Protein AF-A0A7S3I2M7-F1 (afdb_monomer_lite)

Radius of gyration: 16.41 Å; chains: 1; bounding box: 52×27×40 Å

Structure (mmCIF, N/CA/C/O backbone):
data_AF-A0A7S3I2M7-F1
#
_entry.id   AF-A0A7S3I2M7-F1
#
loop_
_atom_site.group_PDB
_atom_site.id
_atom_site.type_symbol
_atom_site.label_atom_id
_atom_site.label_alt_id
_atom_site.label_comp_id
_atom_site.label_asym_id
_atom_site.label_entity_id
_atom_site.label_seq_id
_atom_site.pdbx_PDB_ins_code
_atom_site.Cartn_x
_atom_site.Cartn_y
_atom_site.Cartn_z
_atom_site.occupancy
_atom_site.B_iso_or_equiv
_atom_site.auth_seq_id
_atom_site.auth_comp_id
_atom_site.auth_asym_id
_atom_site.auth_atom_id
_atom_site.pdbx_PDB_model_num
ATOM 1 N N . MET A 1 1 ? -5.477 -9.437 8.696 1.00 75.75 1 MET A N 1
ATOM 2 C CA . MET A 1 1 ? -5.834 -8.172 8.025 1.00 75.75 1 MET A CA 1
ATOM 3 C C . MET A 1 1 ? -7.155 -8.356 7.299 1.00 75.75 1 MET A C 1
ATOM 5 O O . MET A 1 1 ? -7.286 -9.321 6.555 1.00 75.75 1 MET A O 1
ATOM 9 N N . VAL A 1 2 ? -8.122 -7.467 7.523 1.00 84.06 2 VAL A N 1
ATOM 10 C CA . VAL A 1 2 ? -9.328 -7.372 6.684 1.00 84.06 2 VAL A CA 1
ATOM 11 C C . VAL A 1 2 ? -9.195 -6.134 5.816 1.00 84.06 2 VAL A C 1
ATOM 13 O O . VAL A 1 2 ? -8.858 -5.071 6.332 1.00 84.06 2 VAL A O 1
ATOM 16 N N . SER A 1 3 ? -9.442 -6.280 4.517 1.00 83.31 3 SER A N 1
ATOM 17 C CA . SER A 1 3 ? -9.372 -5.173 3.576 1.00 83.31 3 SER A CA 1
ATOM 18 C C . SER A 1 3 ? -10.439 -5.297 2.499 1.00 83.31 3 SER A C 1
ATOM 20 O O . SER A 1 3 ? -10.776 -6.403 2.078 1.00 83.31 3 SER A O 1
ATOM 22 N N . SER A 1 4 ? -11.032 -4.172 2.107 1.00 81.50 4 SER A N 1
ATOM 23 C CA . SER A 1 4 ? -12.134 -4.138 1.149 1.00 81.50 4 SER A CA 1
ATOM 24 C C . SER A 1 4 ? -12.241 -2.773 0.486 1.00 81.50 4 SER A C 1
ATOM 26 O O . SER A 1 4 ? -12.053 -1.747 1.135 1.00 81.50 4 SER A O 1
ATOM 28 N N . PHE A 1 5 ? -12.606 -2.786 -0.796 1.00 76.75 5 PHE A N 1
ATOM 29 C CA . PHE A 1 5 ? -12.989 -1.600 -1.568 1.00 76.75 5 PHE A CA 1
ATOM 30 C C . PHE A 1 5 ? -14.460 -1.205 -1.361 1.00 76.75 5 PHE A C 1
ATOM 32 O O . PHE A 1 5 ? -14.929 -0.238 -1.949 1.00 76.75 5 PHE A O 1
ATOM 39 N N . VAL A 1 6 ? -15.226 -1.985 -0.589 1.00 79.38 6 VAL A N 1
ATOM 40 C CA . VAL A 1 6 ? -16.650 -1.742 -0.334 1.00 79.38 6 VAL A CA 1
ATOM 41 C C . VAL A 1 6 ? -16.801 -1.140 1.067 1.00 79.38 6 VAL A C 1
ATOM 43 O O . VAL A 1 6 ? -16.663 -1.887 2.042 1.00 79.38 6 VAL A O 1
ATOM 46 N N . PRO A 1 7 ? -17.155 0.155 1.204 1.00 77.62 7 PRO A N 1
ATOM 47 C CA . PRO A 1 7 ? -17.216 0.831 2.504 1.00 77.62 7 PRO A CA 1
ATOM 48 C C . PRO A 1 7 ? -18.104 0.114 3.523 1.00 77.62 7 PRO A C 1
ATOM 50 O O . PRO A 1 7 ? -17.686 -0.144 4.643 1.00 77.62 7 PRO A O 1
ATOM 53 N N . ARG A 1 8 ? -19.278 -0.374 3.099 1.00 82.00 8 ARG A N 1
ATOM 54 C CA . ARG A 1 8 ? -20.205 -1.105 3.984 1.00 82.00 8 ARG A CA 1
ATOM 55 C C . ARG A 1 8 ? -19.601 -2.365 4.612 1.00 82.00 8 ARG A C 1
ATOM 57 O O . ARG A 1 8 ? -20.037 -2.769 5.691 1.00 82.00 8 ARG A O 1
ATOM 64 N N . ILE A 1 9 ? -18.642 -3.009 3.939 1.00 84.06 9 ILE A N 1
ATOM 65 C CA . ILE A 1 9 ? -17.913 -4.152 4.503 1.00 84.06 9 ILE A CA 1
ATOM 66 C C . ILE A 1 9 ? -16.979 -3.654 5.606 1.00 84.06 9 ILE A C 1
ATOM 68 O O . ILE A 1 9 ? -17.003 -4.223 6.693 1.00 84.06 9 ILE A O 1
ATOM 72 N N . ILE A 1 10 ? -16.225 -2.577 5.361 1.00 84.31 10 ILE A N 1
ATOM 73 C CA . ILE A 1 10 ? -15.357 -1.950 6.368 1.00 84.31 10 ILE A CA 1
ATOM 74 C C . ILE A 1 10 ? -16.176 -1.501 7.583 1.00 84.31 10 ILE A C 1
ATOM 76 O O . ILE A 1 10 ? -15.862 -1.919 8.693 1.00 84.31 10 ILE A O 1
ATOM 80 N N . ASP A 1 11 ? -17.296 -0.803 7.387 1.00 83.69 11 ASP A N 1
ATOM 81 C CA . ASP A 1 11 ? -18.175 -0.374 8.484 1.00 83.69 11 ASP A CA 1
ATOM 82 C C . ASP A 1 11 ? -18.681 -1.556 9.316 1.00 83.69 11 ASP A C 1
ATOM 84 O O . ASP A 1 11 ? -18.773 -1.495 10.541 1.00 83.69 11 ASP A O 1
ATOM 88 N N . SER A 1 12 ? -19.045 -2.655 8.649 1.00 86.75 12 SER A N 1
ATOM 89 C CA . SER A 1 12 ? -19.542 -3.854 9.326 1.00 86.75 12 SER A CA 1
ATOM 90 C C . SER A 1 12 ? -18.436 -4.548 10.114 1.00 86.75 12 SER A C 1
ATOM 92 O O . SER A 1 12 ? -18.686 -5.052 11.207 1.00 86.75 12 SER A O 1
ATOM 94 N N . VAL A 1 13 ? -17.209 -4.537 9.591 1.00 87.12 13 VAL A N 1
ATOM 95 C CA . VAL A 1 13 ? -16.023 -5.058 10.274 1.00 87.12 13 VAL A CA 1
ATOM 96 C C . VAL A 1 13 ? -15.683 -4.192 11.484 1.00 87.12 13 VAL A C 1
ATOM 98 O O . VAL A 1 13 ? -15.461 -4.762 12.552 1.00 87.12 13 VAL A O 1
ATOM 101 N N . ILE A 1 14 ? -15.704 -2.861 11.355 1.00 85.69 14 ILE A N 1
ATOM 102 C CA . ILE A 1 14 ? -15.502 -1.916 12.464 1.00 85.69 14 ILE A CA 1
ATOM 103 C C . ILE A 1 14 ? -16.550 -2.175 13.545 1.00 85.69 14 ILE A C 1
ATOM 105 O O . ILE A 1 14 ? -16.181 -2.532 14.659 1.00 85.69 14 ILE A O 1
ATOM 109 N N . ARG A 1 15 ? -17.848 -2.133 13.204 1.00 85.75 15 ARG A N 1
ATOM 110 C CA . ARG A 1 15 ? -18.944 -2.396 14.156 1.00 85.75 15 ARG A CA 1
ATOM 111 C C . ARG A 1 15 ? -18.787 -3.733 14.869 1.00 85.75 15 ARG A C 1
ATOM 113 O O . ARG A 1 15 ? -18.913 -3.786 16.086 1.00 85.75 15 ARG A O 1
ATOM 120 N N . ALA A 1 16 ? -18.487 -4.805 14.139 1.00 83.19 16 ALA A N 1
ATOM 121 C CA . ALA A 1 16 ? -18.278 -6.125 14.734 1.00 83.19 16 ALA A CA 1
ATOM 122 C C . ALA A 1 16 ? -17.035 -6.196 15.640 1.00 83.19 16 ALA A C 1
ATOM 124 O O . ALA A 1 16 ? -16.945 -7.093 16.471 1.00 83.19 16 ALA A O 1
ATOM 125 N N . SER A 1 17 ? -16.073 -5.287 15.464 1.00 81.38 17 SER A N 1
ATOM 126 C CA . SER A 1 17 ? -14.838 -5.228 16.256 1.00 81.38 17 SER A CA 1
ATOM 127 C C . SER A 1 17 ? -14.951 -4.292 17.465 1.00 81.38 17 SER A C 1
ATOM 129 O O . SER A 1 17 ? -14.142 -4.411 18.379 1.00 81.38 17 SER A O 1
ATOM 131 N N . THR A 1 18 ? -15.938 -3.389 17.481 1.00 77.44 18 THR A N 1
ATOM 132 C CA . THR A 1 18 ? -16.144 -2.384 18.540 1.00 77.44 18 THR A CA 1
ATOM 133 C C . THR A 1 18 ? -17.418 -2.598 19.364 1.00 77.44 18 THR A C 1
ATOM 135 O O . THR A 1 18 ? -17.526 -2.060 20.463 1.00 77.44 18 THR A O 1
ATOM 138 N N . SER A 1 19 ? -18.386 -3.386 18.880 1.00 72.06 19 SER A N 1
ATOM 139 C CA . SER A 1 19 ? -19.658 -3.625 19.580 1.00 72.06 19 SER A CA 1
ATOM 140 C C . SER A 1 19 ? -19.559 -4.786 20.577 1.00 72.06 19 SER A 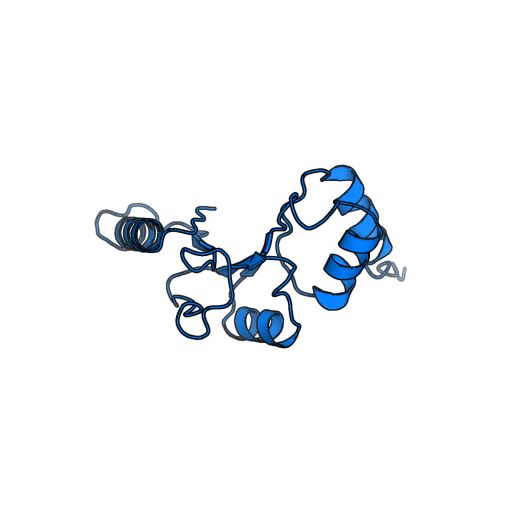C 1
ATOM 142 O O . SER A 1 19 ? -19.002 -5.830 20.235 1.00 72.06 19 SER A O 1
ATOM 144 N N . PRO A 1 20 ? -20.158 -4.693 21.777 1.00 68.06 20 PRO A N 1
ATOM 145 C CA . PRO A 1 20 ? -20.301 -5.842 22.671 1.00 68.06 20 PRO A CA 1
ATOM 146 C C . PRO A 1 20 ? -21.049 -7.002 21.974 1.00 68.06 20 PRO A C 1
ATOM 148 O O . PRO A 1 20 ? -22.000 -6.740 21.238 1.00 68.06 20 PRO A O 1
ATOM 151 N N . PRO A 1 21 ? -20.674 -8.278 22.189 1.00 64.00 21 PRO A N 1
ATOM 152 C CA . PRO A 1 21 ? -19.688 -8.777 23.134 1.00 64.00 21 PRO A CA 1
ATOM 153 C C . PRO A 1 21 ? -18.340 -9.020 22.443 1.00 64.00 21 PRO A C 1
ATOM 155 O O . PRO A 1 21 ? -17.809 -10.116 22.581 1.00 64.00 21 PRO A O 1
ATOM 158 N N . ALA A 1 22 ? -17.814 -8.074 21.648 1.00 62.22 22 ALA A N 1
ATOM 159 C CA . ALA A 1 22 ? -16.528 -8.240 20.966 1.00 62.22 22 ALA A CA 1
ATOM 160 C C . ALA A 1 22 ? -15.459 -8.717 21.960 1.00 62.22 22 ALA A C 1
ATOM 162 O O . ALA A 1 22 ? -14.920 -7.949 22.752 1.00 62.22 22 ALA A O 1
ATOM 163 N N . THR A 1 23 ? -15.181 -10.020 21.938 1.00 62.97 23 THR A N 1
ATOM 164 C CA . THR A 1 23 ? -14.280 -10.676 22.890 1.00 62.97 23 THR A CA 1
ATOM 165 C C . THR A 1 23 ? -12.825 -10.352 22.581 1.00 62.97 23 THR A C 1
ATOM 167 O O . THR A 1 23 ? -11.952 -10.574 23.417 1.00 62.97 23 THR A O 1
ATOM 170 N N . LYS A 1 24 ? -12.563 -9.817 21.382 1.00 67.75 24 LYS A N 1
ATOM 171 C CA . LYS A 1 24 ? -11.273 -9.299 20.952 1.00 67.75 24 LYS A CA 1
ATOM 172 C C . LYS A 1 24 ? -11.466 -8.308 19.790 1.00 67.75 24 LYS A C 1
ATOM 174 O O . LYS A 1 24 ? -11.937 -8.731 18.728 1.00 67.75 24 LYS A O 1
ATOM 179 N N . PRO A 1 25 ? -11.116 -7.020 19.952 1.00 68.69 25 PRO A N 1
ATOM 180 C CA . PRO A 1 25 ? -11.014 -6.092 18.830 1.00 68.69 25 PRO A CA 1
ATOM 181 C C . PRO A 1 25 ? -10.051 -6.650 17.777 1.00 68.69 25 PRO A C 1
ATOM 183 O O . PRO A 1 25 ? -9.086 -7.338 18.109 1.00 68.69 25 PRO A O 1
ATOM 186 N N . ARG A 1 26 ? -10.316 -6.399 16.493 1.00 74.38 26 ARG A N 1
ATOM 187 C CA . ARG A 1 26 ? -9.396 -6.825 15.432 1.00 74.38 26 ARG A CA 1
ATOM 188 C C . ARG A 1 26 ? -8.178 -5.911 15.408 1.00 74.38 26 ARG A C 1
ATOM 190 O O . ARG A 1 26 ? -8.331 -4.700 15.344 1.00 74.38 26 ARG A O 1
ATOM 197 N N . ASP A 1 27 ? -7.000 -6.522 15.344 1.00 73.06 27 ASP A N 1
ATOM 198 C CA . ASP A 1 27 ? -5.725 -5.800 15.394 1.00 73.06 27 ASP A CA 1
ATOM 199 C C . ASP A 1 27 ? -5.413 -5.024 14.093 1.00 73.06 27 ASP A C 1
ATOM 201 O O . ASP A 1 27 ? -4.683 -4.042 14.125 1.00 73.06 27 ASP A O 1
ATOM 205 N N . PHE A 1 28 ? -5.964 -5.444 12.941 1.00 81.88 28 PHE A N 1
ATOM 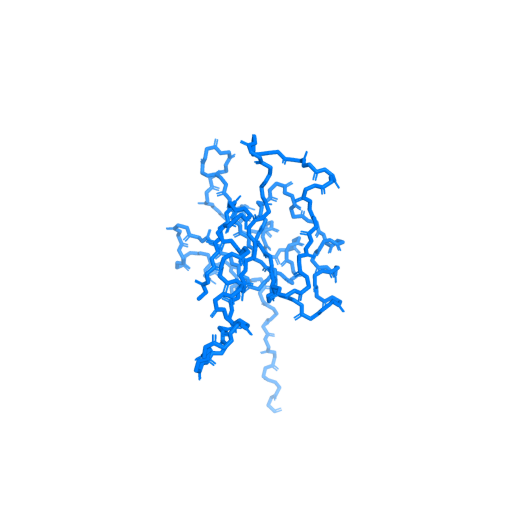206 C CA . PHE A 1 28 ? -5.659 -4.843 11.631 1.00 81.88 28 PHE A CA 1
ATOM 207 C C . PHE A 1 28 ? -6.878 -4.764 10.702 1.00 81.88 28 PHE A C 1
ATOM 209 O O . PHE A 1 28 ? -7.241 -5.754 10.041 1.00 81.88 28 PHE A O 1
ATOM 216 N N . ILE A 1 29 ? -7.465 -3.570 10.606 1.00 85.25 29 ILE A N 1
ATOM 217 C CA . ILE A 1 29 ? -8.503 -3.208 9.631 1.00 85.25 29 ILE A CA 1
ATOM 218 C C . ILE A 1 29 ? -7.881 -2.210 8.653 1.00 85.25 29 ILE A C 1
ATOM 220 O O . ILE A 1 29 ? -7.555 -1.098 9.048 1.00 85.25 29 ILE A O 1
ATOM 224 N N . ILE A 1 30 ? -7.708 -2.606 7.391 1.00 83.69 30 ILE A N 1
ATOM 225 C CA . ILE A 1 30 ? -7.073 -1.774 6.363 1.00 83.69 30 ILE A CA 1
ATOM 226 C C . ILE A 1 30 ? -8.109 -1.404 5.304 1.00 83.69 30 ILE A C 1
ATOM 228 O O . ILE A 1 30 ? -8.580 -2.264 4.556 1.00 83.69 30 ILE A O 1
ATOM 232 N N . GLN A 1 31 ? -8.470 -0.130 5.212 1.00 84.25 31 GLN A N 1
ATOM 233 C CA . GLN A 1 31 ? -9.436 0.353 4.224 1.00 84.25 31 GLN A CA 1
ATOM 234 C C . GLN A 1 31 ? -8.796 0.404 2.835 1.00 84.25 31 GLN A C 1
ATOM 236 O O . GLN A 1 31 ? -7.768 1.049 2.654 1.00 84.25 31 GLN A O 1
ATOM 241 N N . SER A 1 32 ? -9.399 -0.225 1.824 1.00 83.31 32 SER A N 1
ATOM 242 C CA . SER A 1 32 ? -8.917 -0.043 0.453 1.00 83.31 32 SER A CA 1
ATOM 243 C C . SER A 1 32 ? -9.622 1.123 -0.214 1.00 83.31 32 SER A C 1
ATOM 245 O O . SER A 1 32 ? -10.837 1.098 -0.409 1.00 83.31 32 SER A O 1
ATOM 247 N N . LEU A 1 33 ? -8.851 2.126 -0.617 1.00 73.69 33 LEU A N 1
ATOM 248 C CA . LEU A 1 33 ? -9.371 3.336 -1.234 1.00 73.69 33 LEU A CA 1
ATOM 249 C C . LEU A 1 33 ? -9.534 3.110 -2.749 1.00 73.69 33 LEU A C 1
ATOM 251 O O . LEU A 1 33 ? -8.569 3.130 -3.516 1.00 73.69 33 LEU A O 1
ATOM 255 N N . ARG A 1 34 ? -10.777 2.863 -3.179 1.00 67.00 34 ARG A N 1
ATOM 256 C CA . ARG A 1 34 ? -11.252 2.960 -4.571 1.00 67.00 34 ARG A CA 1
ATOM 257 C C . ARG A 1 34 ? -12.577 3.708 -4.571 1.00 67.00 34 ARG A C 1
ATOM 259 O O . ARG A 1 34 ? -13.441 3.369 -3.771 1.00 67.00 34 ARG A O 1
ATOM 266 N N . ASN A 1 35 ? -12.800 4.572 -5.558 1.00 52.38 35 ASN A N 1
ATOM 267 C CA . ASN A 1 35 ? -14.172 4.887 -5.951 1.00 52.38 35 ASN A CA 1
ATOM 268 C C . ASN A 1 35 ? -14.761 3.717 -6.775 1.00 52.38 35 ASN A C 1
ATOM 270 O O . ASN A 1 35 ? -14.027 2.869 -7.300 1.00 52.38 35 ASN A O 1
ATOM 274 N N . ARG A 1 36 ? -16.091 3.658 -6.942 1.00 46.09 36 ARG A N 1
ATOM 275 C CA . ARG A 1 36 ? -16.788 2.583 -7.697 1.00 46.09 36 ARG A CA 1
ATOM 276 C C . ARG A 1 36 ? -16.331 2.411 -9.158 1.00 46.09 36 ARG A C 1
ATOM 278 O O . ARG A 1 36 ? -16.688 1.418 -9.783 1.00 46.09 36 ARG A O 1
ATOM 285 N N . MET A 1 37 ? -15.558 3.356 -9.687 1.00 48.16 37 MET A N 1
ATOM 286 C CA . MET A 1 37 ? -15.081 3.417 -11.071 1.00 48.16 37 MET A CA 1
ATOM 287 C C . MET A 1 37 ? -13.569 3.144 -11.195 1.00 48.16 37 MET A C 1
ATOM 289 O O . MET A 1 37 ? -13.032 3.171 -12.299 1.00 48.16 37 MET A O 1
ATOM 293 N N . GLY A 1 38 ? -12.864 2.877 -10.087 1.00 52.78 38 GLY A N 1
ATOM 294 C CA . GLY A 1 38 ? -11.417 2.635 -10.086 1.00 52.78 38 GLY A CA 1
ATOM 295 C C . GLY A 1 38 ? -10.555 3.877 -10.355 1.00 52.78 38 GLY A C 1
ATOM 296 O O . GLY A 1 38 ? -9.456 3.734 -10.886 1.00 52.78 38 GLY A O 1
ATOM 297 N N . LEU A 1 39 ? -11.045 5.074 -10.014 1.00 51.56 39 LEU A N 1
ATOM 298 C CA . LEU A 1 39 ? -10.389 6.371 -10.228 1.00 51.56 39 LEU A C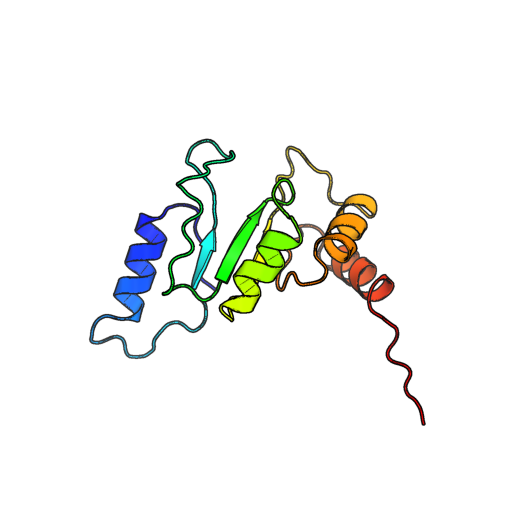A 1
ATOM 299 C C . LEU A 1 39 ? -10.201 7.178 -8.922 1.00 51.56 39 LEU A C 1
ATOM 301 O O . LEU A 1 39 ? -10.849 6.901 -7.913 1.00 51.56 39 LEU A O 1
ATOM 305 N N . PRO A 1 40 ? -9.378 8.245 -8.971 1.00 48.34 40 PRO A N 1
ATOM 306 C CA . PRO A 1 40 ? -9.559 9.536 -8.356 1.00 48.34 40 PRO A CA 1
ATOM 307 C C . PRO A 1 40 ? -10.914 9.968 -7.814 1.00 48.34 40 PRO A C 1
ATOM 309 O O . PRO A 1 40 ? -11.608 10.593 -8.606 1.00 48.34 40 PRO A O 1
ATOM 312 N N . ASP A 1 41 ? -11.341 9.739 -6.578 1.00 53.00 41 ASP A N 1
ATOM 313 C CA . ASP A 1 41 ? -12.416 10.592 -6.050 1.00 53.00 41 ASP A CA 1
ATOM 314 C C . ASP A 1 41 ? -11.896 11.394 -4.876 1.00 53.00 41 ASP A C 1
ATOM 316 O O . ASP A 1 41 ? -11.697 10.871 -3.789 1.00 53.00 41 ASP A O 1
ATOM 320 N N . THR A 1 42 ? -11.659 12.679 -5.120 1.00 53.25 42 THR A N 1
ATOM 321 C CA . THR A 1 42 ? -11.132 13.630 -4.140 1.00 53.25 42 THR A CA 1
ATOM 322 C C . THR A 1 42 ? -11.960 13.709 -2.854 1.00 53.25 42 THR A C 1
ATOM 324 O O . THR A 1 42 ? -11.426 14.161 -1.846 1.00 53.25 42 THR A O 1
ATOM 327 N N . LEU A 1 43 ? -13.221 13.256 -2.868 1.00 50.53 43 LEU A N 1
ATOM 328 C CA . LEU A 1 43 ? -14.112 13.197 -1.705 1.00 50.53 43 LEU A CA 1
ATOM 329 C C . LEU A 1 43 ? -14.200 11.793 -1.067 1.00 50.53 43 LEU A C 1
ATOM 331 O O . LEU A 1 43 ? -14.555 11.689 0.103 1.00 50.53 43 LEU A O 1
ATOM 335 N N . ASP A 1 44 ? -13.829 10.731 -1.791 1.00 54.88 44 ASP A N 1
ATOM 336 C CA . ASP A 1 44 ? -13.952 9.309 -1.392 1.00 54.88 44 ASP A CA 1
ATOM 337 C C . ASP A 1 44 ? -12.633 8.745 -0.798 1.00 54.88 44 ASP A C 1
ATOM 339 O O . ASP A 1 44 ? -12.471 7.540 -0.610 1.00 54.88 44 ASP A O 1
ATOM 343 N N . TYR A 1 45 ? -11.668 9.624 -0.483 1.00 60.00 45 TYR A N 1
ATOM 344 C CA . TYR A 1 45 ? -10.392 9.303 0.185 1.00 60.00 45 TYR A CA 1
ATOM 345 C C . TYR A 1 45 ? -10.403 9.597 1.693 1.00 60.00 45 TYR A C 1
ATOM 347 O O . TYR A 1 45 ? -9.340 9.761 2.299 1.00 60.00 45 TYR A O 1
ATOM 355 N N . ALA A 1 46 ? -11.583 9.696 2.308 1.00 66.19 46 ALA A N 1
ATOM 356 C CA . ALA A 1 46 ? -11.678 9.784 3.758 1.00 66.19 46 ALA A CA 1
ATOM 357 C C . ALA A 1 46 ? -11.107 8.498 4.371 1.00 66.19 46 ALA A C 1
ATOM 359 O O . ALA A 1 46 ? -11.636 7.401 4.169 1.00 66.19 46 ALA A O 1
ATOM 360 N N . ILE A 1 47 ? -9.991 8.655 5.077 1.00 71.75 47 ILE A N 1
ATOM 361 C CA . ILE A 1 47 ? -9.418 7.608 5.910 1.00 71.75 47 ILE A CA 1
ATOM 362 C C . ILE A 1 47 ? -10.252 7.594 7.179 1.00 71.75 47 ILE A C 1
ATOM 364 O O . ILE A 1 47 ? -10.376 8.625 7.835 1.00 71.75 47 ILE A O 1
ATOM 368 N N . LEU A 1 48 ? -10.865 6.456 7.474 1.00 73.38 48 LEU A N 1
ATOM 369 C CA . LEU A 1 48 ? -11.630 6.298 8.704 1.00 73.38 48 LEU A CA 1
ATOM 370 C C . LEU A 1 48 ? -10.656 6.168 9.880 1.00 73.38 48 LEU A C 1
ATOM 372 O O . LEU A 1 48 ? -9.766 5.314 9.840 1.00 73.38 48 LEU A O 1
ATOM 376 N N . ASP A 1 49 ? -10.836 6.981 10.920 1.00 76.31 49 ASP A N 1
ATOM 377 C CA . ASP A 1 49 ? -9.965 6.998 12.105 1.00 76.31 49 ASP A CA 1
ATOM 378 C C . ASP A 1 49 ? -9.969 5.649 12.847 1.00 76.31 49 ASP A C 1
ATOM 380 O O . ASP A 1 49 ? -9.006 5.286 13.518 1.00 76.31 49 ASP A O 1
ATOM 384 N N . GLU A 1 50 ? -11.037 4.861 12.701 1.00 79.38 50 GLU A N 1
ATOM 385 C CA . GLU A 1 50 ? -11.178 3.529 13.294 1.00 79.38 50 GLU A CA 1
ATOM 386 C C . GLU A 1 50 ? -10.453 2.426 12.504 1.00 79.38 50 GLU A C 1
ATOM 388 O O . GLU A 1 50 ? -10.521 1.246 12.869 1.00 79.38 50 GLU A O 1
ATOM 393 N N . THR A 1 51 ? -9.786 2.777 11.401 1.00 82.19 51 THR A N 1
ATOM 394 C CA . THR A 1 51 ? -8.974 1.845 10.613 1.00 82.19 51 THR A CA 1
ATOM 395 C C . THR A 1 51 ? -7.508 1.955 11.000 1.00 82.19 51 THR A C 1
ATOM 397 O O . THR A 1 51 ? -6.994 3.018 11.324 1.00 82.19 51 THR A O 1
ATOM 400 N N . THR A 1 52 ? -6.802 0.832 10.949 1.00 88.38 52 THR A N 1
ATOM 401 C CA . THR A 1 52 ? -5.372 0.761 11.273 1.00 88.38 52 THR A CA 1
ATOM 402 C C . THR A 1 52 ? -4.506 1.294 10.125 1.00 88.38 52 THR A C 1
ATOM 404 O O . THR A 1 52 ? -3.298 1.442 10.269 1.00 88.38 52 THR A O 1
ATOM 407 N N . GLY A 1 53 ? -5.083 1.533 8.949 1.00 89.12 53 GLY A N 1
ATOM 408 C CA . GLY A 1 53 ? -4.338 1.947 7.772 1.00 89.12 53 GLY A CA 1
ATOM 409 C C . GLY A 1 53 ? -5.146 1.834 6.491 1.00 89.12 53 GLY A C 1
ATOM 410 O O . GLY A 1 53 ? -6.330 1.481 6.495 1.00 89.12 53 GLY A O 1
ATOM 411 N N . VAL A 1 54 ? -4.481 2.102 5.372 1.00 88.56 54 VAL A N 1
ATOM 412 C CA . VAL A 1 54 ? -5.115 2.166 4.056 1.00 88.56 54 VAL A CA 1
ATOM 413 C C . VAL A 1 54 ? -4.330 1.432 2.988 1.00 88.56 54 VAL A C 1
ATOM 415 O O . VAL A 1 54 ? -3.114 1.320 3.048 1.00 88.56 54 VAL A O 1
ATOM 418 N N . ASN A 1 55 ? -5.052 0.971 1.977 1.00 88.75 55 ASN A N 1
ATOM 419 C CA . ASN A 1 55 ? -4.526 0.387 0.758 1.00 88.75 55 ASN A CA 1
ATOM 420 C C . ASN A 1 55 ? -4.856 1.304 -0.426 1.00 88.75 55 ASN A C 1
ATOM 422 O O . ASN A 1 55 ? -6.026 1.635 -0.634 1.00 88.75 55 ASN A O 1
ATOM 426 N N . ILE A 1 56 ? -3.861 1.665 -1.237 1.00 85.50 56 ILE A N 1
ATOM 427 C CA . ILE A 1 56 ? -4.040 2.473 -2.459 1.00 85.50 56 ILE A CA 1
ATOM 428 C C . ILE A 1 56 ? -3.454 1.772 -3.688 1.00 85.50 56 ILE A C 1
ATOM 430 O O . ILE A 1 56 ? -2.703 0.812 -3.559 1.00 85.50 56 ILE A O 1
ATOM 434 N N . PHE A 1 57 ? -3.782 2.245 -4.892 1.00 86.19 57 PHE A N 1
ATOM 435 C CA . PHE A 1 57 ? -3.111 1.788 -6.115 1.00 86.19 57 PHE A CA 1
ATOM 436 C C . PHE A 1 57 ? -1.798 2.536 -6.356 1.00 86.19 57 PHE A C 1
ATOM 438 O O . PHE A 1 57 ? -1.700 3.723 -6.051 1.00 86.19 57 PHE A O 1
ATOM 445 N N . LEU A 1 58 ? -0.841 1.861 -6.998 1.00 86.88 58 LEU A N 1
ATOM 446 C CA . LEU A 1 58 ? 0.459 2.397 -7.413 1.00 86.88 58 LEU A CA 1
ATOM 447 C C . LEU A 1 58 ? 0.356 3.725 -8.170 1.00 86.88 58 LEU A C 1
ATOM 449 O O . LEU A 1 58 ? 1.175 4.615 -7.960 1.00 86.88 58 LEU A O 1
ATOM 453 N N . ASP A 1 59 ? -0.662 3.879 -9.017 1.00 84.75 59 ASP A N 1
ATOM 454 C CA . ASP A 1 59 ? -0.920 5.113 -9.775 1.00 84.75 59 ASP A CA 1
ATOM 455 C C . ASP A 1 59 ? -1.145 6.339 -8.879 1.00 84.75 59 ASP A C 1
ATOM 457 O O . ASP A 1 59 ? -1.022 7.473 -9.332 1.00 84.75 59 ASP A O 1
ATOM 461 N N . TYR A 1 60 ? -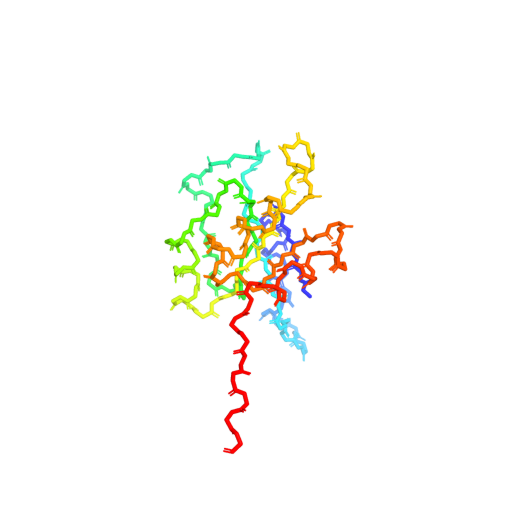1.502 6.111 -7.617 1.00 81.12 60 TYR A N 1
ATOM 462 C CA . TYR A 1 60 ? -1.899 7.141 -6.666 1.00 81.12 60 TYR A CA 1
ATOM 463 C C . TYR A 1 60 ? -0.936 7.283 -5.494 1.00 81.12 60 TYR A C 1
ATOM 465 O O . TYR A 1 60 ? -1.246 7.998 -4.536 1.00 81.12 60 TYR A O 1
ATOM 473 N N . LEU A 1 61 ? 0.193 6.580 -5.555 1.00 84.31 61 LEU A N 1
ATOM 474 C CA . LEU A 1 61 ? 1.253 6.692 -4.576 1.00 84.31 61 LEU A CA 1
ATOM 475 C C . LEU A 1 61 ? 1.947 8.045 -4.735 1.00 84.31 61 LEU A C 1
ATOM 477 O O . LEU A 1 61 ? 2.512 8.345 -5.786 1.00 84.31 61 LEU A O 1
ATOM 481 N N . THR A 1 62 ? 1.908 8.841 -3.674 1.00 84.44 62 THR A N 1
ATOM 482 C CA . THR A 1 62 ? 2.680 10.075 -3.536 1.00 84.44 62 THR A CA 1
ATOM 483 C C . THR A 1 62 ? 3.281 10.121 -2.138 1.00 84.44 62 THR A C 1
ATOM 485 O O . THR A 1 62 ? 2.686 9.594 -1.196 1.00 84.44 62 THR A O 1
ATOM 488 N N . GLU A 1 63 ? 4.430 10.776 -1.996 1.00 84.69 63 GLU A N 1
ATOM 489 C CA . GLU A 1 63 ? 5.102 10.954 -0.704 1.00 84.69 63 GLU A CA 1
ATOM 490 C C . GLU A 1 63 ? 4.182 11.637 0.320 1.00 84.69 63 GLU A C 1
ATOM 492 O O . GLU A 1 63 ? 3.986 11.118 1.412 1.00 84.69 63 GLU A O 1
ATOM 497 N N . GLU A 1 64 ? 3.494 12.716 -0.078 1.00 84.25 64 GLU A N 1
ATOM 498 C CA . GLU A 1 64 ? 2.523 13.439 0.762 1.00 84.25 64 GLU A CA 1
ATOM 499 C C . GLU A 1 64 ? 1.482 12.506 1.406 1.00 84.25 64 GLU A C 1
ATOM 501 O O . GLU A 1 64 ? 1.126 12.652 2.577 1.00 84.25 64 GLU A O 1
ATOM 506 N N . ARG A 1 65 ? 0.992 11.517 0.650 1.00 82.50 65 ARG A N 1
ATOM 507 C CA . ARG A 1 65 ? -0.009 10.564 1.144 1.00 82.50 65 ARG A CA 1
ATOM 508 C C . ARG A 1 65 ? 0.586 9.566 2.120 1.00 82.50 65 ARG A C 1
ATOM 510 O O . ARG A 1 65 ? -0.068 9.256 3.112 1.00 82.50 65 ARG A O 1
ATOM 517 N N . VAL A 1 66 ? 1.795 9.078 1.844 1.00 86.88 66 VAL A N 1
ATOM 518 C CA . VAL A 1 66 ? 2.537 8.212 2.770 1.00 86.88 66 VAL A CA 1
ATOM 519 C C . VAL A 1 66 ? 2.734 8.951 4.094 1.00 86.88 66 VAL A C 1
ATOM 521 O O . VAL A 1 66 ? 2.299 8.466 5.137 1.00 86.88 66 VAL A O 1
ATOM 524 N N . THR A 1 67 ? 3.247 10.184 4.041 1.00 86.69 67 THR A N 1
ATOM 525 C CA . THR A 1 67 ? 3.458 11.029 5.222 1.00 86.69 67 THR A CA 1
ATOM 526 C C . THR A 1 67 ? 2.169 11.271 6.004 1.00 86.69 67 THR A C 1
ATOM 528 O O . THR A 1 67 ? 2.173 11.141 7.225 1.00 86.69 67 THR A O 1
ATOM 531 N N . LYS A 1 68 ? 1.052 11.583 5.331 1.00 84.50 68 LYS A N 1
ATOM 532 C CA . LYS A 1 68 ? -0.241 11.831 5.992 1.00 84.50 68 LYS A CA 1
ATOM 533 C C . LYS A 1 68 ? -0.781 10.604 6.735 1.00 84.50 68 LYS A C 1
ATOM 535 O O . LYS A 1 68 ? -1.364 10.742 7.806 1.00 84.50 68 LYS A O 1
ATOM 540 N N . VAL A 1 69 ? -0.636 9.408 6.167 1.00 86.44 69 VAL A N 1
ATOM 541 C CA . VAL A 1 69 ? -1.088 8.170 6.826 1.00 86.44 69 VAL A CA 1
ATOM 542 C C . VAL A 1 69 ? -0.233 7.883 8.055 1.00 86.44 69 VAL A C 1
ATOM 544 O O . VAL A 1 69 ? -0.761 7.609 9.134 1.00 86.44 69 VAL A O 1
ATOM 547 N N . HIS A 1 70 ? 1.082 8.028 7.914 1.00 89.38 70 HIS A N 1
ATOM 548 C CA . HIS A 1 70 ? 2.034 7.809 8.997 1.00 89.38 70 HIS A CA 1
ATOM 549 C C . HIS A 1 70 ? 1.941 8.845 10.115 1.00 89.38 70 HIS A C 1
ATOM 551 O O . HIS A 1 70 ? 2.097 8.480 11.278 1.00 89.38 70 HIS A O 1
ATOM 557 N N . SER A 1 71 ? 1.628 10.113 9.816 1.00 87.50 71 SER A N 1
ATOM 558 C CA . SER A 1 71 ? 1.445 11.144 10.852 1.00 87.50 71 SER A CA 1
ATOM 559 C C . SER A 1 71 ? 0.296 10.824 11.810 1.00 87.50 71 SER A C 1
ATOM 561 O O . SER A 1 71 ? 0.290 11.307 12.939 1.00 87.50 71 SER A O 1
ATOM 563 N N . ASN A 1 72 ? -0.648 9.987 11.374 1.00 84.31 72 ASN A N 1
ATOM 564 C CA . ASN A 1 72 ? -1.766 9.500 12.178 1.00 84.31 72 ASN A CA 1
ATOM 565 C C . ASN A 1 72 ? -1.494 8.114 12.798 1.00 84.31 72 ASN A C 1
ATOM 567 O O . ASN A 1 72 ? -2.399 7.512 13.370 1.00 84.31 72 ASN A O 1
ATOM 571 N N . GLY A 1 73 ? -0.271 7.584 12.675 1.00 87.38 73 GLY A N 1
ATOM 572 C CA . GLY A 1 73 ? 0.106 6.256 13.169 1.00 87.38 73 GLY A CA 1
ATOM 573 C C . GLY A 1 73 ? -0.494 5.088 12.378 1.00 87.38 73 GLY A C 1
ATOM 574 O O . GLY A 1 73 ? -0.474 3.959 12.864 1.00 87.38 73 GLY A O 1
ATOM 575 N N . GLY A 1 74 ? -1.048 5.346 11.190 1.00 89.38 74 GLY A N 1
ATOM 576 C CA . GLY A 1 74 ? -1.627 4.317 10.331 1.00 89.38 74 GLY A CA 1
ATOM 577 C C . GLY A 1 74 ? -0.589 3.638 9.440 1.00 89.38 74 GLY A C 1
ATOM 578 O O . GLY A 1 74 ? 0.491 4.174 9.208 1.00 89.38 74 GLY A O 1
ATOM 579 N N . TYR A 1 75 ? -0.949 2.480 8.887 1.00 91.06 75 TYR A N 1
ATOM 580 C CA . TYR A 1 75 ? -0.136 1.766 7.898 1.00 91.06 75 TYR A CA 1
ATOM 581 C C . TYR A 1 75 ? -0.555 2.086 6.456 1.00 91.06 75 TYR A C 1
ATOM 583 O O . TYR A 1 75 ? -1.745 2.211 6.154 1.00 91.06 75 TYR A O 1
ATOM 591 N N . MET A 1 76 ? 0.411 2.144 5.541 1.00 89.88 76 MET A N 1
ATOM 592 C CA . MET A 1 76 ? 0.206 2.340 4.106 1.00 89.88 76 MET A CA 1
ATOM 593 C C . MET A 1 76 ? 0.506 1.056 3.329 1.00 89.88 76 MET A C 1
ATOM 595 O O . MET A 1 76 ? 1.642 0.591 3.266 1.00 89.88 76 MET A O 1
ATOM 599 N N . GLY A 1 77 ? -0.506 0.503 2.672 1.00 91.31 77 GLY A N 1
ATOM 600 C CA . GLY A 1 77 ? -0.369 -0.615 1.753 1.00 91.31 77 GLY A CA 1
ATOM 601 C C . GLY A 1 77 ? -0.596 -0.223 0.294 1.00 91.31 77 GLY A C 1
ATOM 602 O O . GLY A 1 77 ? -1.305 0.735 -0.030 1.00 91.31 77 GLY A O 1
ATOM 603 N N . LEU A 1 78 ? 0.009 -0.994 -0.606 1.00 90.06 78 LEU A N 1
ATOM 604 C CA . LEU A 1 78 ? 0.064 -0.672 -2.024 1.00 90.06 78 LEU A CA 1
ATOM 605 C C . LEU A 1 78 ? -0.339 -1.851 -2.910 1.00 90.06 78 LEU A C 1
ATOM 607 O O . LEU A 1 78 ? 0.303 -2.900 -2.908 1.00 90.06 78 LEU A O 1
ATOM 611 N N . TRP A 1 79 ? -1.374 -1.634 -3.714 1.00 88.88 79 TRP A N 1
ATOM 612 C CA . TRP A 1 79 ? -1.822 -2.511 -4.789 1.00 88.88 79 TRP A CA 1
ATOM 613 C C . TRP A 1 79 ? -1.351 -2.000 -6.141 1.00 88.88 79 TRP A C 1
ATOM 615 O O . TRP A 1 79 ? -1.122 -0.808 -6.338 1.00 88.88 79 TRP A O 1
ATOM 625 N N . TYR A 1 80 ? -1.332 -2.884 -7.126 1.00 87.88 80 TYR A N 1
ATOM 626 C CA . TYR A 1 80 ? -1.218 -2.494 -8.520 1.00 87.88 80 TYR A CA 1
ATOM 627 C C . TYR A 1 80 ? -2.301 -3.183 -9.346 1.00 87.88 80 TYR A C 1
ATOM 629 O O . TYR A 1 80 ? -2.887 -4.184 -8.940 1.00 87.88 80 TYR A O 1
ATOM 637 N N . ALA A 1 81 ? -2.635 -2.595 -10.491 1.00 86.31 81 ALA A N 1
ATOM 638 C CA . ALA A 1 81 ? -3.550 -3.212 -11.438 1.00 86.31 81 ALA A CA 1
ATOM 639 C C . ALA A 1 81 ? -2.723 -3.892 -12.530 1.00 86.31 81 ALA A C 1
ATOM 641 O O . ALA A 1 81 ? -2.108 -3.194 -13.336 1.00 86.31 81 ALA A O 1
ATOM 642 N N . ALA A 1 82 ? -2.750 -5.226 -12.591 1.00 86.38 82 ALA A N 1
ATOM 643 C CA . ALA A 1 82 ? -2.042 -6.003 -13.616 1.00 86.38 82 ALA A CA 1
ATOM 644 C C . ALA A 1 82 ? -2.460 -5.641 -15.056 1.00 86.38 82 ALA A C 1
ATOM 646 O O . ALA A 1 82 ? -1.713 -5.840 -16.004 1.00 86.38 82 ALA A O 1
ATOM 647 N N . SER A 1 83 ? -3.646 -5.048 -15.237 1.00 86.12 83 SER A N 1
ATOM 648 C CA . SER A 1 83 ? -4.097 -4.520 -16.531 1.00 86.12 83 SER A CA 1
ATOM 649 C C . SER A 1 83 ? -3.387 -3.230 -16.967 1.00 86.12 83 SER A C 1
ATOM 651 O O . SER A 1 83 ? -3.576 -2.795 -18.098 1.00 86.12 83 SER A O 1
ATOM 653 N N . LYS A 1 84 ? -2.658 -2.563 -16.065 1.00 84.62 84 LYS A N 1
ATOM 654 C CA . LYS A 1 84 ? -1.967 -1.286 -16.315 1.00 84.62 84 LYS A CA 1
ATOM 655 C C . LYS A 1 84 ? -0.460 -1.368 -16.111 1.00 84.62 84 LYS A C 1
ATOM 657 O O . LYS A 1 84 ? 0.270 -0.613 -16.741 1.00 84.62 84 LYS A O 1
ATOM 662 N N . HIS A 1 85 ? -0.016 -2.248 -15.221 1.00 88.75 85 HIS A N 1
ATOM 663 C CA . HIS A 1 85 ? 1.386 -2.401 -14.859 1.00 88.75 85 HIS A CA 1
ATOM 664 C C . HIS A 1 85 ? 1.808 -3.843 -15.050 1.00 88.75 85 HIS A C 1
ATOM 666 O O . HIS A 1 85 ? 1.050 -4.764 -14.751 1.00 88.75 85 HIS A O 1
ATOM 672 N N . THR A 1 86 ? 3.041 -4.015 -15.508 1.00 93.50 86 THR A N 1
ATOM 673 C CA . THR A 1 86 ? 3.733 -5.296 -15.434 1.00 93.50 86 THR A CA 1
ATOM 674 C C . THR A 1 86 ? 4.573 -5.282 -14.172 1.00 93.50 86 THR A C 1
ATOM 676 O O . THR A 1 86 ? 5.316 -4.333 -13.941 1.00 93.50 86 THR A O 1
ATOM 679 N N . GLU A 1 87 ? 4.448 -6.316 -13.346 1.00 93.31 87 GLU A N 1
ATOM 680 C CA . GLU A 1 87 ? 5.306 -6.442 -12.178 1.00 93.31 87 GLU A CA 1
ATOM 681 C C . GLU A 1 87 ? 6.716 -6.875 -12.600 1.00 93.31 87 GLU A C 1
ATOM 683 O O . GLU A 1 87 ? 6.964 -8.034 -12.967 1.00 93.31 87 GLU A O 1
ATOM 688 N N . ASP A 1 88 ? 7.624 -5.906 -12.579 1.00 93.44 88 ASP A N 1
ATOM 689 C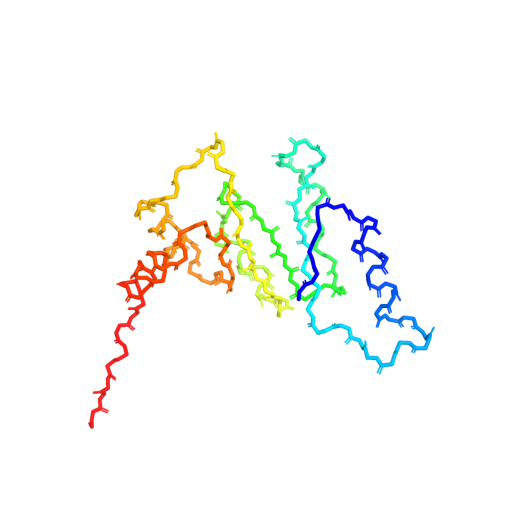 CA . ASP A 1 88 ? 9.016 -6.023 -12.984 1.00 93.44 88 ASP A CA 1
ATOM 690 C C . ASP A 1 88 ? 9.939 -5.138 -12.124 1.00 93.44 88 ASP A C 1
ATOM 692 O O . ASP A 1 88 ? 9.515 -4.461 -11.183 1.00 93.44 88 ASP A O 1
ATOM 696 N N . ALA A 1 89 ? 11.231 -5.139 -12.462 1.00 89.62 89 ALA A N 1
ATOM 697 C CA . ALA A 1 89 ? 12.242 -4.378 -11.739 1.00 89.62 89 ALA A CA 1
ATOM 698 C C . ALA A 1 89 ? 11.983 -2.864 -11.729 1.00 89.62 89 ALA A C 1
ATOM 700 O O . ALA A 1 89 ? 12.252 -2.222 -10.717 1.00 89.62 89 ALA A O 1
ATOM 701 N N . ALA A 1 90 ? 11.445 -2.295 -12.812 1.00 89.12 90 ALA A N 1
ATOM 702 C CA . ALA A 1 90 ? 11.179 -0.861 -12.894 1.00 89.12 90 ALA A CA 1
ATOM 703 C C . ALA A 1 90 ? 10.002 -0.464 -11.995 1.00 89.12 90 ALA A C 1
ATOM 705 O O . ALA A 1 90 ? 10.033 0.580 -11.337 1.00 89.12 90 ALA A O 1
ATOM 706 N N . MET A 1 91 ? 8.978 -1.316 -11.919 1.00 91.00 91 MET A N 1
ATOM 707 C CA . MET A 1 91 ? 7.880 -1.130 -10.981 1.00 91.00 91 MET A CA 1
ATOM 708 C C . MET A 1 91 ? 8.371 -1.188 -9.529 1.00 91.00 91 MET A C 1
ATOM 710 O O . MET A 1 91 ? 8.035 -0.300 -8.745 1.00 91.00 91 MET A O 1
ATOM 714 N N . TRP A 1 92 ? 9.179 -2.186 -9.164 1.00 91.00 92 TRP A N 1
ATOM 715 C CA . TRP A 1 92 ? 9.707 -2.296 -7.799 1.00 91.00 92 TRP A CA 1
ATOM 716 C C . TRP A 1 92 ? 10.626 -1.136 -7.421 1.00 91.00 92 TRP A C 1
ATOM 718 O O . TRP A 1 92 ? 10.536 -0.653 -6.297 1.00 91.00 92 TRP A O 1
ATOM 728 N N . GLU A 1 93 ? 11.447 -0.639 -8.349 1.00 85.25 93 GLU A N 1
ATOM 729 C CA . GLU A 1 93 ? 12.240 0.580 -8.141 1.00 85.25 93 GLU A CA 1
ATOM 730 C C . GLU A 1 93 ? 11.330 1.742 -7.726 1.00 85.25 93 GLU A C 1
ATOM 732 O O . GLU A 1 93 ? 11.550 2.384 -6.702 1.00 85.25 93 GLU A O 1
ATOM 737 N N . LYS A 1 94 ? 10.232 1.968 -8.460 1.00 83.00 94 LYS A N 1
ATOM 738 C CA . LYS A 1 94 ? 9.251 3.013 -8.134 1.00 83.00 94 LYS A CA 1
ATOM 739 C C . LYS A 1 94 ? 8.618 2.798 -6.755 1.00 83.00 94 LYS A C 1
ATOM 741 O O . LYS A 1 94 ? 8.465 3.752 -5.995 1.00 83.00 94 LYS A O 1
ATOM 746 N N . VAL A 1 95 ? 8.251 1.557 -6.440 1.00 87.62 95 VAL A N 1
ATOM 747 C CA . VAL A 1 95 ? 7.649 1.168 -5.155 1.00 87.62 95 VAL A CA 1
ATOM 748 C C . VAL A 1 95 ? 8.606 1.436 -3.992 1.00 87.62 95 VAL A C 1
ATOM 750 O O . VAL A 1 95 ? 8.178 1.981 -2.981 1.00 87.62 95 VAL A O 1
ATOM 753 N N . TYR A 1 96 ? 9.890 1.101 -4.128 1.00 85.19 96 TYR A N 1
ATOM 754 C CA . TYR A 1 96 ? 10.866 1.199 -3.037 1.00 85.19 96 TYR A CA 1
ATOM 755 C C . TYR A 1 96 ? 11.611 2.540 -2.965 1.00 85.19 96 TYR A C 1
ATOM 757 O O . TYR A 1 96 ? 12.285 2.791 -1.970 1.00 85.19 96 TYR A O 1
ATOM 765 N N . THR A 1 97 ? 11.462 3.413 -3.967 1.00 78.06 97 THR A N 1
ATOM 766 C CA . THR A 1 97 ? 11.991 4.790 -3.952 1.00 78.06 97 THR A CA 1
ATOM 767 C C . THR A 1 97 ? 10.909 5.812 -3.597 1.00 78.06 97 THR A C 1
ATOM 769 O O . THR A 1 97 ? 10.996 6.454 -2.556 1.00 78.06 97 THR A O 1
ATOM 772 N N . ILE A 1 98 ? 9.852 5.935 -4.411 1.00 67.12 98 ILE A N 1
ATOM 773 C CA . ILE A 1 98 ? 8.735 6.875 -4.179 1.00 67.12 98 ILE A CA 1
ATOM 774 C C . ILE A 1 98 ? 7.889 6.427 -2.984 1.00 67.12 98 ILE A C 1
ATOM 776 O O . ILE A 1 98 ? 7.361 7.248 -2.240 1.00 67.12 98 ILE A O 1
ATOM 780 N N . GLY A 1 99 ? 7.763 5.114 -2.795 1.00 61.03 99 GLY A N 1
ATOM 781 C CA . GLY A 1 99 ? 7.113 4.516 -1.636 1.00 61.03 99 GLY A CA 1
ATOM 782 C C . GLY A 1 99 ? 8.069 4.234 -0.487 1.00 61.03 99 GLY A C 1
ATOM 783 O O . GLY A 1 99 ? 7.801 3.313 0.278 1.00 61.03 99 GLY A O 1
ATOM 784 N N . ALA A 1 100 ? 9.177 4.968 -0.345 1.00 67.44 100 ALA A N 1
ATOM 785 C CA . ALA A 1 100 ? 9.963 4.919 0.883 1.00 67.44 100 ALA A CA 1
ATOM 786 C C . ALA A 1 100 ? 9.047 5.302 2.063 1.00 67.44 100 ALA A C 1
ATOM 788 O O . ALA A 1 100 ? 8.727 6.468 2.266 1.00 67.44 100 ALA A O 1
ATOM 789 N N . GLY A 1 101 ? 8.546 4.292 2.780 1.00 76.88 101 GLY A N 1
ATOM 790 C CA . GLY A 1 101 ? 7.502 4.444 3.796 1.00 76.88 101 GLY A CA 1
ATOM 791 C C . GLY A 1 101 ? 6.197 3.689 3.518 1.00 76.88 101 GLY A C 1
ATOM 792 O O . GLY A 1 101 ? 5.284 3.773 4.322 1.00 76.88 101 GLY A O 1
ATOM 793 N N . ILE A 1 102 ? 6.052 2.915 2.442 1.00 89.56 102 ILE A N 1
ATOM 794 C CA . ILE A 1 102 ? 4.965 1.926 2.415 1.00 89.56 102 ILE A CA 1
ATOM 795 C C . ILE A 1 102 ? 5.294 0.767 3.363 1.00 89.56 102 ILE A C 1
ATOM 797 O O . ILE A 1 102 ? 6.434 0.304 3.438 1.00 89.56 102 ILE A O 1
ATOM 801 N N . ASP A 1 103 ? 4.277 0.267 4.051 1.00 90.56 103 ASP A N 1
ATOM 802 C CA . ASP A 1 103 ? 4.376 -0.836 5.005 1.00 90.56 103 ASP A CA 1
ATOM 803 C C . ASP A 1 103 ? 4.091 -2.186 4.338 1.00 90.56 103 ASP A C 1
ATOM 805 O O . ASP A 1 103 ? 4.676 -3.212 4.694 1.00 90.56 103 ASP A O 1
ATOM 809 N N . PHE A 1 104 ? 3.208 -2.189 3.333 1.00 89.94 104 PHE A N 1
ATOM 810 C CA . PHE A 1 104 ? 2.802 -3.395 2.614 1.00 89.94 104 PHE A CA 1
ATOM 811 C C . PHE A 1 104 ? 2.808 -3.175 1.100 1.00 89.94 104 PHE A C 1
ATOM 813 O O . PHE A 1 104 ? 2.312 -2.169 0.598 1.00 89.94 104 PHE A O 1
ATOM 820 N N . PHE A 1 105 ? 3.291 -4.165 0.354 1.00 91.00 105 PHE A N 1
ATOM 821 C CA . PHE A 1 105 ? 3.165 -4.218 -1.100 1.00 91.00 105 PHE A CA 1
ATOM 822 C C . PHE A 1 105 ? 2.590 -5.576 -1.507 1.00 91.00 105 PHE A C 1
ATOM 824 O O . PHE A 1 105 ? 3.137 -6.619 -1.143 1.00 91.00 105 PHE A O 1
ATOM 831 N N . PHE A 1 106 ? 1.468 -5.559 -2.229 1.00 90.31 106 PHE A N 1
ATOM 832 C CA . PHE A 1 106 ? 0.808 -6.765 -2.725 1.00 90.31 106 PHE A CA 1
ATOM 833 C C . PHE A 1 106 ? 1.405 -7.144 -4.078 1.00 90.31 106 PHE A C 1
ATOM 835 O O . PHE A 1 106 ? 1.073 -6.551 -5.103 1.00 90.31 106 PHE A O 1
ATOM 842 N N . SER A 1 107 ? 2.314 -8.111 -4.029 1.00 92.44 107 SER A N 1
ATOM 843 C CA . SER A 1 107 ? 3.100 -8.612 -5.154 1.00 92.44 107 SER A CA 1
ATOM 844 C C . SER A 1 107 ? 2.562 -9.962 -5.629 1.00 92.44 107 SER A C 1
ATOM 846 O O . SER A 1 107 ? 2.282 -10.832 -4.801 1.00 92.44 107 SER A O 1
ATOM 848 N N . ASP A 1 108 ? 2.471 -10.154 -6.945 1.00 93.31 108 ASP A N 1
ATOM 849 C CA . ASP A 1 108 ? 2.238 -11.470 -7.555 1.00 93.31 108 ASP A CA 1
ATOM 850 C C . ASP A 1 108 ? 3.561 -12.242 -7.758 1.00 93.31 108 ASP A C 1
ATOM 852 O O . ASP A 1 108 ? 3.547 -13.450 -8.001 1.00 93.31 108 ASP A O 1
ATOM 856 N N . LYS A 1 109 ? 4.708 -11.563 -7.609 1.00 94.31 109 LYS A N 1
ATOM 857 C CA . LYS A 1 109 ? 6.085 -12.094 -7.650 1.00 94.31 109 LYS A CA 1
ATOM 858 C C . 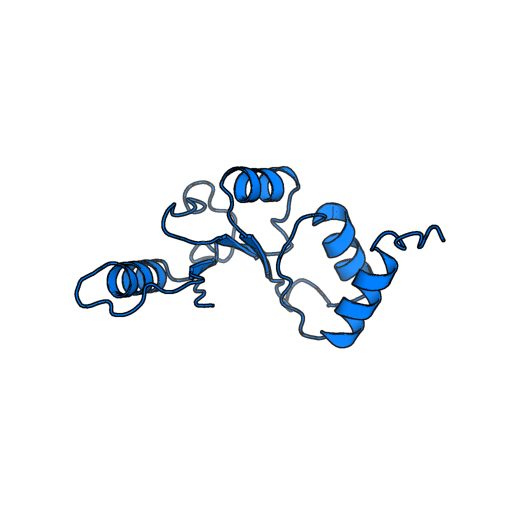LYS A 1 109 ? 6.851 -11.795 -6.347 1.00 94.31 109 LYS A C 1
ATOM 860 O O . LYS A 1 109 ? 7.813 -11.018 -6.332 1.00 94.31 109 LYS A O 1
ATOM 865 N N . PRO A 1 110 ? 6.421 -12.376 -5.211 1.00 92.81 110 PRO A N 1
ATOM 866 C CA . PRO A 1 110 ? 6.876 -11.949 -3.890 1.00 92.81 110 PRO A CA 1
ATOM 867 C C . PRO A 1 110 ? 8.371 -12.184 -3.640 1.00 92.81 110 PRO A C 1
ATOM 869 O O . PRO A 1 110 ? 8.980 -11.423 -2.890 1.00 92.81 110 PRO A O 1
ATOM 872 N N . VAL A 1 111 ? 8.977 -13.212 -4.243 1.00 93.81 111 VAL A N 1
ATOM 873 C CA . VAL A 1 111 ? 10.407 -13.512 -4.053 1.00 93.81 111 VAL A CA 1
ATOM 874 C C . VAL A 1 111 ? 11.256 -12.424 -4.703 1.00 93.81 111 VAL A C 1
ATOM 876 O O . VAL A 1 111 ? 12.119 -11.832 -4.058 1.00 93.81 111 VAL A O 1
ATOM 879 N N . GLU A 1 112 ? 10.952 -12.094 -5.950 1.00 93.75 112 GLU A N 1
ATOM 880 C CA . GLU A 1 112 ? 11.670 -11.099 -6.735 1.00 93.75 112 GLU A CA 1
ATOM 881 C C . GLU A 1 112 ? 11.449 -9.679 -6.195 1.00 93.75 112 GLU A C 1
ATOM 883 O O . GLU A 1 112 ? 12.382 -8.872 -6.161 1.00 93.75 112 GLU A O 1
ATOM 888 N N . ALA A 1 113 ? 10.248 -9.386 -5.686 1.00 91.44 113 ALA A N 1
ATOM 889 C CA . ALA A 1 113 ? 9.963 -8.139 -4.981 1.00 91.44 113 ALA A CA 1
ATOM 890 C C . ALA A 1 113 ? 10.817 -7.999 -3.705 1.00 91.44 113 ALA A C 1
ATOM 892 O O . ALA A 1 113 ? 11.393 -6.938 -3.455 1.00 91.44 113 ALA A O 1
ATOM 893 N N . ILE A 1 114 ? 10.971 -9.073 -2.917 1.00 90.44 114 ILE A N 1
ATOM 894 C CA . ILE A 1 114 ? 11.846 -9.080 -1.731 1.00 90.44 114 ILE A CA 1
ATOM 895 C C . ILE A 1 114 ? 13.310 -8.863 -2.127 1.00 90.44 114 ILE A C 1
ATOM 897 O O . ILE A 1 114 ? 14.004 -8.067 -1.490 1.00 90.44 114 ILE A O 1
ATOM 901 N N . GLU A 1 115 ? 13.789 -9.531 -3.177 1.00 90.75 115 GLU A N 1
ATOM 902 C CA . GLU A 1 115 ? 15.147 -9.323 -3.690 1.00 90.75 115 GLU A CA 1
ATOM 903 C C . GLU A 1 115 ? 15.366 -7.873 -4.127 1.00 90.75 115 GLU A C 1
ATOM 905 O O . GLU A 1 115 ? 16.373 -7.256 -3.770 1.00 90.75 115 GLU A O 1
ATOM 910 N N . ALA A 1 116 ? 14.402 -7.296 -4.848 1.00 89.88 116 ALA A N 1
ATOM 911 C CA . ALA A 1 116 ? 14.437 -5.896 -5.236 1.00 89.88 116 ALA A CA 1
ATOM 912 C C . ALA A 1 116 ? 14.485 -4.974 -4.013 1.00 89.88 116 ALA A C 1
ATOM 914 O O . ALA A 1 116 ? 15.373 -4.124 -3.950 1.00 89.88 116 ALA A O 1
ATOM 915 N N . ARG A 1 117 ? 13.631 -5.188 -3.006 1.00 88.56 117 ARG A N 1
ATOM 916 C CA . ARG A 1 117 ? 13.646 -4.425 -1.748 1.00 88.56 117 ARG A CA 1
ATOM 917 C C . ARG A 1 117 ? 15.009 -4.480 -1.065 1.00 88.56 117 ARG A C 1
ATOM 919 O O . ARG A 1 117 ? 15.527 -3.451 -0.643 1.00 88.56 117 ARG A O 1
ATOM 926 N N . ASN A 1 118 ? 15.611 -5.663 -0.969 1.00 87.88 118 ASN A N 1
ATOM 927 C CA . ASN A 1 118 ? 16.895 -5.845 -0.289 1.00 87.88 118 ASN A CA 1
ATOM 928 C C . ASN A 1 118 ? 18.048 -5.109 -0.999 1.00 87.88 118 ASN A C 1
ATOM 930 O O . ASN A 1 118 ? 19.015 -4.731 -0.345 1.00 87.88 118 ASN A O 1
ATOM 934 N N . ARG A 1 119 ? 17.947 -4.865 -2.315 1.00 85.69 119 ARG A N 1
ATOM 935 C CA . ARG A 1 119 ? 18.901 -4.010 -3.049 1.00 85.69 119 ARG A CA 1
ATOM 936 C C . ARG A 1 119 ? 18.749 -2.521 -2.725 1.00 85.69 119 ARG A C 1
ATOM 938 O O . ARG A 1 119 ? 19.726 -1.791 -2.840 1.00 85.69 119 ARG A O 1
ATOM 945 N N . HIS A 1 120 ? 17.547 -2.096 -2.336 1.00 79.00 120 HIS A N 1
ATOM 946 C CA . HIS A 1 120 ? 17.206 -0.701 -2.035 1.00 79.00 120 HIS A CA 1
ATOM 947 C C . HIS A 1 120 ? 17.366 -0.338 -0.560 1.00 79.00 120 HIS A C 1
ATOM 949 O O . HIS A 1 120 ? 17.506 0.837 -0.227 1.00 79.00 120 HIS A O 1
ATOM 955 N N . GLN A 1 121 ? 17.329 -1.321 0.341 1.00 72.75 121 GLN A N 1
ATOM 956 C CA . GLN A 1 121 ? 17.571 -1.056 1.751 1.00 72.75 121 GLN A CA 1
ATOM 957 C C . GLN A 1 121 ? 19.031 -0.636 1.963 1.00 72.75 121 GLN A C 1
ATOM 959 O O . GLN A 1 121 ? 19.938 -1.264 1.405 1.00 72.75 121 GLN A O 1
ATOM 964 N N . PRO A 1 122 ? 19.290 0.393 2.793 1.00 63.16 122 PRO A N 1
ATOM 965 C CA . PRO A 1 122 ? 20.643 0.701 3.216 1.00 63.16 122 PRO A CA 1
ATOM 966 C C . PRO A 1 122 ? 21.249 -0.564 3.818 1.00 63.16 122 PRO A C 1
ATOM 968 O O . PRO A 1 122 ? 20.664 -1.160 4.725 1.00 63.16 122 PRO A O 1
ATOM 971 N N . LYS A 1 123 ? 22.415 -0.990 3.323 1.00 59.28 123 LYS A N 1
ATOM 972 C CA . LYS A 1 123 ? 23.182 -2.028 4.011 1.00 59.28 123 LYS A CA 1
ATOM 973 C C . LYS A 1 123 ? 23.482 -1.479 5.396 1.00 59.28 123 LYS A C 1
ATOM 975 O O . LYS A 1 123 ? 24.236 -0.515 5.516 1.00 59.28 123 LYS A O 1
ATOM 980 N N . VAL A 1 124 ? 22.853 -2.045 6.422 1.00 56.19 124 VAL A N 1
ATOM 981 C CA . VAL A 1 124 ? 23.184 -1.717 7.804 1.00 56.19 124 VAL A CA 1
ATOM 982 C C . VAL A 1 124 ? 24.664 -2.041 7.952 1.00 56.19 124 VAL A C 1
ATOM 984 O O . VAL A 1 124 ? 25.059 -3.202 7.867 1.00 56.19 124 VAL A O 1
ATOM 987 N N . SER A 1 125 ? 25.491 -1.004 8.072 1.00 49.03 125 SER A N 1
ATOM 988 C CA . SER A 1 125 ? 26.893 -1.163 8.422 1.00 49.03 125 SER A CA 1
ATOM 989 C C . SER A 1 125 ? 26.904 -1.779 9.809 1.00 49.03 125 SER A C 1
ATOM 991 O O . SER A 1 125 ? 26.628 -1.092 10.791 1.00 49.03 125 SER A O 1
ATOM 993 N N . THR A 1 126 ? 27.184 -3.075 9.899 1.00 49.22 126 THR A N 1
ATOM 994 C CA . THR A 1 126 ? 27.635 -3.683 11.145 1.00 49.22 126 THR A CA 1
ATOM 995 C C . THR A 1 126 ? 29.000 -3.075 11.438 1.00 49.22 126 THR A C 1
ATOM 997 O O . THR A 1 126 ? 30.020 -3.565 10.965 1.00 49.22 126 THR A O 1
ATOM 1000 N N . ALA A 1 127 ? 28.994 -1.921 12.105 1.00 47.75 127 ALA A N 1
ATOM 1001 C CA . ALA A 1 127 ? 30.175 -1.418 12.776 1.00 47.75 127 ALA A CA 1
ATOM 1002 C C . ALA A 1 127 ? 30.444 -2.382 13.938 1.00 47.75 127 ALA A C 1
ATOM 1004 O O . ALA A 1 127 ? 29.622 -2.487 14.850 1.00 47.75 127 ALA A O 1
ATOM 1005 N N . GLU A 1 128 ? 31.523 -3.150 13.792 1.00 42.69 128 GLU A N 1
ATOM 1006 C CA . GLU A 1 128 ? 32.143 -3.968 14.840 1.00 42.69 128 GLU A CA 1
ATOM 1007 C C . GLU A 1 128 ? 32.751 -3.094 15.944 1.00 42.69 128 GLU A C 1
ATOM 1009 O O . GLU A 1 128 ? 33.256 -1.991 15.621 1.00 42.69 128 GLU A O 1
#

Sequence (128 aa):
MVSSFVPRIIDSVIRASTSPPATKPRDFIIQSLRNRMGLPDTLDYAILDETTGVNIFLDYLTEERVTKVHSNGGYMGLWYAASKHTEDAAMWEKVYTIGAGIDFFFSDKPVEAIEARNRHQPKVSTAE

InterPro domains:
  IPR017946 PLC-like phosphodiesterase, TIM beta/alpha-barrel domain superfamily [G3DSA:3.20.20.190] (1-125)

Secondary structure (DSSP, 8-state):
-EEES-HHHHHHHHHHHHSTT-SS--S-EEEE---TTSS--TTS----TTSSEEEEEGGG--HHHHHHHHHTT-EEEEE--TTT---SHHHHHHHHHTTTT-SEE--SSHHHHHHHHHHHS-------

pLDDT: mean 79.01, std 13.26, range [42.69, 94.31]

Organism: NCBI:txid182087

Foldseek 3Di:
DDEDCDVVVLVVLLCCQPPPPNVHRDPAREYEQADPVRDDDPVSPDDDLSGQYYEYELVPQAPVVLVVCVVSNHAYEYDYDVVVDDPDLVSLVSCCPRVVRHPYYDDPCVVVSVVSNVVSDPPPPPPD